Protein AF-A0A4Q6B9J1-F1 (afdb_monomer_lite)

Foldseek 3Di:
DAQVLLVCLCVLLVPDADPLADREEEDAPDPDQKDWDDPDPPHRIYIYGYPVQVPDSLSSNLRCCLHGVQVSPDDPVVLVVCVVVVHNSVLVSNLVSLVVSLVCCVSSVPDPVNNVVSVVVSCVVRNDPPDPDDDDD

Sequence (137 aa):
MTQESIDVAIEMFGIEIPKNASNPTLDMKLEDRGLTTLNGWGKKLEVTVGPAAFTSWAVLGSTLAHEVEIHCNQNFALIRMKDMLGLEGTNGAEREAYMHELSNSDRFHLKDADQSSIRATMDYYYPTQNGSLTARK

Structure (mmCIF, N/CA/C/O backbone):
data_AF-A0A4Q6B9J1-F1
#
_entry.id   AF-A0A4Q6B9J1-F1
#
loop_
_atom_site.group_PDB
_atom_site.id
_atom_site.type_symbol
_atom_site.label_atom_id
_atom_site.label_alt_id
_atom_site.label_comp_id
_atom_site.label_asym_id
_atom_site.label_entity_id
_atom_site.label_seq_id
_atom_site.pdbx_PDB_ins_code
_atom_site.Cartn_x
_atom_site.Cartn_y
_atom_site.Cartn_z
_atom_site.occupancy
_atom_site.B_iso_or_equiv
_atom_site.auth_seq_id
_atom_site.auth_comp_id
_atom_site.auth_asym_id
_atom_site.auth_atom_id
_atom_site.pdbx_PDB_model_num
ATOM 1 N N . MET A 1 1 ? -0.259 15.003 -6.034 1.00 92.25 1 MET A N 1
ATOM 2 C CA . MET A 1 1 ? -0.093 14.399 -4.699 1.00 92.25 1 MET A CA 1
ATOM 3 C C . MET A 1 1 ? -0.916 15.192 -3.712 1.00 92.25 1 MET A C 1
ATOM 5 O O . MET A 1 1 ? -0.485 16.238 -3.247 1.00 92.25 1 MET A O 1
ATOM 9 N N . THR A 1 2 ? -2.145 14.744 -3.498 1.00 97.19 2 THR A N 1
ATOM 10 C CA . THR A 1 2 ? -3.122 15.349 -2.586 1.00 97.19 2 THR A CA 1
ATOM 11 C C . THR A 1 2 ? -3.921 14.222 -1.936 1.00 97.19 2 THR A C 1
ATOM 13 O O . THR A 1 2 ? -3.972 13.126 -2.493 1.00 97.19 2 THR A O 1
ATOM 16 N N . GLN A 1 3 ? -4.569 14.488 -0.797 1.00 98.38 3 GLN A N 1
ATOM 17 C CA . GLN A 1 3 ? -5.525 13.543 -0.204 1.00 98.38 3 GLN A CA 1
ATOM 18 C C . GLN A 1 3 ? -6.643 13.190 -1.196 1.00 98.38 3 GLN A C 1
ATOM 20 O O . GLN A 1 3 ? -6.957 12.026 -1.378 1.00 98.38 3 GLN A O 1
ATOM 25 N N . GLU A 1 4 ? -7.155 14.180 -1.928 1.00 98.31 4 GLU A N 1
ATOM 26 C CA . GLU A 1 4 ? -8.174 13.967 -2.962 1.00 98.31 4 GLU A CA 1
ATOM 27 C C . GLU A 1 4 ? -7.730 12.952 -4.027 1.00 98.31 4 GLU A C 1
ATOM 29 O O . GLU A 1 4 ? -8.527 12.145 -4.483 1.00 98.31 4 GLU A O 1
ATOM 34 N N . SER A 1 5 ? -6.443 12.929 -4.396 1.00 98.38 5 SER A N 1
ATOM 35 C CA . SER A 1 5 ? -5.932 11.927 -5.342 1.00 98.38 5 SER A CA 1
ATOM 36 C C . SER A 1 5 ? -6.012 10.501 -4.774 1.00 98.38 5 SER A C 1
ATOM 38 O O . SER A 1 5 ? -6.214 9.563 -5.535 1.00 98.38 5 SER A O 1
ATOM 40 N N . ILE A 1 6 ? -5.859 10.324 -3.456 1.00 98.69 6 ILE A N 1
ATOM 41 C CA . ILE A 1 6 ? -6.045 9.025 -2.791 1.00 98.69 6 ILE A CA 1
ATOM 42 C C . ILE A 1 6 ? -7.513 8.615 -2.877 1.00 98.69 6 ILE A C 1
ATOM 44 O O . ILE A 1 6 ? -7.809 7.516 -3.335 1.00 98.69 6 ILE A O 1
ATOM 48 N N . ASP A 1 7 ? -8.419 9.516 -2.498 1.00 98.44 7 ASP A N 1
ATOM 49 C CA . ASP A 1 7 ? -9.857 9.242 -2.482 1.00 98.44 7 ASP A CA 1
ATOM 50 C C . ASP A 1 7 ? -10.365 8.901 -3.899 1.00 98.44 7 ASP A C 1
ATOM 52 O O . ASP A 1 7 ? -11.052 7.899 -4.097 1.00 98.44 7 ASP A O 1
ATOM 56 N N . VAL A 1 8 ? -9.915 9.650 -4.915 1.00 98.56 8 VAL A N 1
ATOM 57 C CA . VAL A 1 8 ? -10.202 9.364 -6.331 1.00 98.56 8 VAL A CA 1
ATOM 58 C C . VAL A 1 8 ? -9.646 8.007 -6.760 1.00 98.56 8 VAL A C 1
ATOM 60 O O . VAL A 1 8 ? -10.325 7.281 -7.478 1.00 98.56 8 VAL A O 1
ATOM 63 N N . ALA A 1 9 ? -8.429 7.636 -6.354 1.00 98.50 9 ALA A N 1
ATOM 64 C CA . ALA A 1 9 ? -7.850 6.346 -6.731 1.00 98.50 9 ALA A CA 1
ATOM 65 C C . ALA A 1 9 ? -8.617 5.165 -6.112 1.00 98.50 9 ALA A C 1
ATOM 67 O O . ALA A 1 9 ? -8.823 4.157 -6.789 1.00 98.50 9 ALA A O 1
ATOM 68 N N . ILE A 1 10 ? -9.079 5.304 -4.865 1.00 98.56 10 ILE A N 1
ATOM 69 C CA . ILE A 1 10 ? -9.922 4.304 -4.193 1.00 98.56 10 ILE A CA 1
ATOM 70 C C . ILE A 1 10 ? -11.195 4.060 -5.007 1.00 98.56 10 ILE A C 1
ATOM 72 O O . ILE A 1 10 ? -11.511 2.911 -5.313 1.00 98.56 10 ILE A O 1
ATOM 76 N N . GLU A 1 11 ? -11.889 5.124 -5.414 1.00 98.31 11 GLU A N 1
ATOM 77 C CA . GLU A 1 11 ? -13.100 5.014 -6.233 1.00 98.31 11 GLU A CA 1
ATOM 78 C C . GLU A 1 11 ? -12.804 4.471 -7.637 1.00 98.31 11 GLU A C 1
ATOM 80 O O . GLU A 1 11 ? -13.448 3.526 -8.091 1.00 98.31 11 GLU A O 1
ATOM 85 N N . MET A 1 12 ? -11.800 5.033 -8.315 1.00 98.06 12 MET A N 1
ATOM 86 C CA . MET A 1 12 ? -11.429 4.696 -9.692 1.00 98.06 12 MET A CA 1
ATOM 87 C C . MET A 1 12 ? -11.063 3.221 -9.859 1.00 98.06 12 MET A C 1
ATOM 89 O O . MET A 1 12 ? -11.414 2.616 -10.870 1.00 98.06 12 MET A O 1
ATOM 93 N N . PHE A 1 13 ? -10.372 2.642 -8.876 1.00 98.19 13 PHE A N 1
ATOM 94 C CA . PHE A 1 13 ? -9.972 1.238 -8.904 1.00 98.19 13 PHE A CA 1
ATOM 95 C C . PHE A 1 13 ? -10.903 0.324 -8.104 1.00 98.19 13 PHE A C 1
ATOM 97 O O . PHE A 1 13 ? -10.657 -0.881 -8.054 1.00 98.19 13 PHE A O 1
ATOM 104 N N . GLY A 1 14 ? -11.965 0.855 -7.491 1.00 98.00 14 GLY A N 1
ATOM 105 C CA . GLY A 1 14 ? -12.930 0.080 -6.709 1.00 98.00 14 GLY A CA 1
ATOM 106 C C . GLY A 1 14 ? -12.305 -0.621 -5.503 1.00 98.00 14 GLY A C 1
ATOM 107 O O . GLY A 1 14 ? -12.541 -1.807 -5.298 1.00 98.00 14 GLY A O 1
ATOM 108 N N . ILE A 1 15 ? -11.436 0.069 -4.763 1.00 98.06 15 ILE A N 1
ATOM 109 C CA . ILE A 1 15 ? -10.777 -0.472 -3.568 1.00 98.06 15 ILE A CA 1
ATOM 110 C C . ILE A 1 15 ? -11.754 -0.404 -2.392 1.00 98.06 15 ILE A C 1
ATOM 112 O O . ILE A 1 15 ? -12.245 0.666 -2.034 1.00 98.06 15 ILE A O 1
ATOM 116 N N . GLU A 1 16 ? -12.034 -1.547 -1.771 1.00 97.12 16 GLU A N 1
ATOM 117 C CA . GLU A 1 16 ? -12.964 -1.628 -0.645 1.00 97.12 16 GLU A CA 1
ATOM 118 C C . GLU A 1 16 ? -12.224 -1.548 0.691 1.00 97.12 16 GLU A C 1
ATOM 120 O O . GLU A 1 16 ? -11.473 -2.447 1.065 1.00 97.12 16 GLU A O 1
ATOM 125 N N . ILE A 1 17 ? -12.467 -0.478 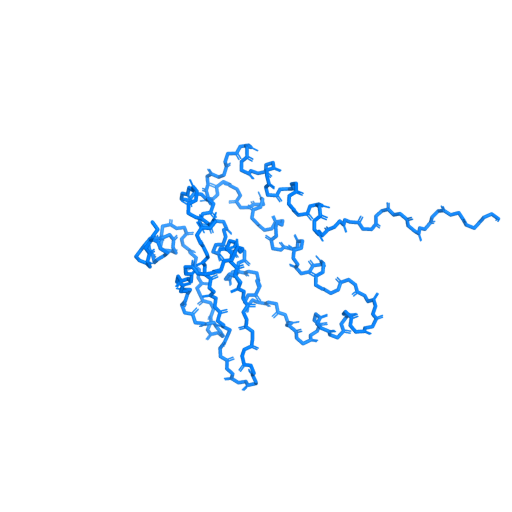1.452 1.00 97.12 17 ILE A N 1
ATOM 126 C CA . ILE A 1 17 ? -11.856 -0.304 2.773 1.00 97.12 17 ILE A CA 1
ATOM 127 C C . ILE A 1 17 ? -12.565 -1.218 3.779 1.00 97.12 17 ILE A C 1
ATOM 129 O O . ILE A 1 17 ? -13.766 -1.043 4.036 1.00 97.12 17 ILE A O 1
ATOM 133 N N . PRO A 1 18 ? -11.859 -2.171 4.408 1.00 96.00 18 PRO A N 1
ATOM 134 C CA . PRO A 1 18 ? -12.491 -3.095 5.328 1.00 96.00 18 PRO A CA 1
ATOM 135 C C . PRO A 1 18 ? -12.892 -2.384 6.628 1.00 96.00 18 PRO A C 1
ATOM 137 O O . PRO A 1 18 ? -12.334 -1.366 7.040 1.00 96.00 18 PRO A O 1
ATOM 140 N N . LYS A 1 19 ? -13.890 -2.934 7.331 1.00 94.81 19 LYS A N 1
ATOM 141 C CA . LYS A 1 19 ? -14.494 -2.286 8.515 1.00 94.81 19 LYS A CA 1
ATOM 142 C C . LYS A 1 19 ? -13.500 -2.031 9.652 1.00 94.81 19 LYS A C 1
ATOM 144 O O . LYS A 1 19 ? -13.720 -1.123 10.458 1.00 94.81 19 LYS A O 1
ATOM 149 N N . ASN A 1 20 ? -12.449 -2.841 9.734 1.00 94.38 20 ASN A N 1
ATOM 150 C CA . ASN A 1 20 ? -11.374 -2.741 10.716 1.00 94.38 20 ASN A CA 1
ATOM 151 C C . ASN A 1 20 ? -10.283 -1.730 10.327 1.00 94.38 20 ASN A C 1
ATOM 153 O O . ASN A 1 20 ? -9.376 -1.550 11.129 1.00 94.38 20 ASN A O 1
ATOM 157 N N . ALA A 1 21 ? -10.368 -1.062 9.176 1.00 96.19 21 ALA A N 1
ATOM 158 C CA . ALA A 1 21 ? -9.429 -0.028 8.749 1.00 96.19 21 ALA A CA 1
ATOM 159 C C . ALA A 1 21 ? -10.062 1.376 8.766 1.00 96.19 21 ALA A C 1
ATOM 161 O O . ALA A 1 21 ? -11.294 1.546 8.757 1.00 96.19 21 ALA A O 1
ATOM 162 N N . SER A 1 22 ? -9.211 2.395 8.871 1.00 95.06 22 SER A N 1
ATOM 163 C CA . SER A 1 22 ? -9.542 3.788 8.573 1.00 95.06 22 SER A CA 1
ATOM 164 C C . SER A 1 22 ? -9.420 4.063 7.073 1.00 95.06 22 SER A C 1
ATOM 166 O O . SER A 1 22 ? -8.815 3.284 6.340 1.00 95.06 22 SER A O 1
ATOM 168 N N . ASN A 1 23 ? -9.966 5.194 6.618 1.00 96.75 23 ASN A N 1
ATOM 169 C CA . ASN A 1 23 ? -9.669 5.678 5.271 1.00 96.75 23 ASN A CA 1
ATOM 170 C C . ASN A 1 23 ? -8.160 5.962 5.151 1.00 96.75 23 ASN A C 1
ATOM 172 O O . ASN A 1 23 ? -7.607 6.5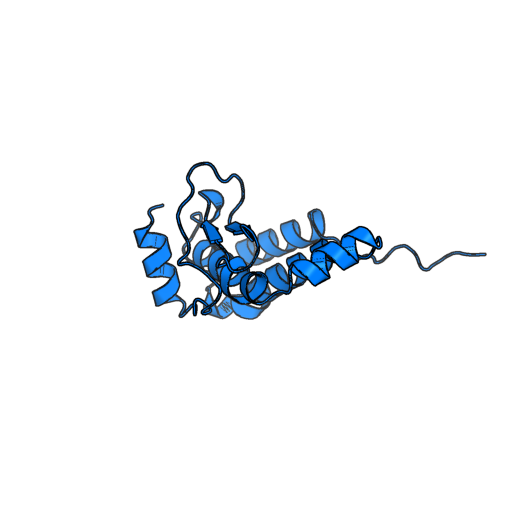23 6.106 1.00 96.75 23 ASN A O 1
ATOM 176 N N . PRO A 1 24 ? -7.507 5.605 4.032 1.00 98.31 24 PRO A N 1
ATOM 177 C CA . PRO A 1 24 ? -6.111 5.945 3.798 1.00 98.31 24 PRO A CA 1
ATOM 178 C C . PRO A 1 24 ? -5.860 7.456 3.845 1.00 98.31 24 PRO A C 1
ATOM 180 O O . PRO A 1 24 ? -6.651 8.243 3.318 1.00 98.31 24 PRO A O 1
ATOM 183 N N . THR A 1 25 ? -4.758 7.873 4.465 1.00 98.44 25 THR A N 1
ATOM 184 C CA . THR A 1 25 ? -4.388 9.289 4.596 1.00 98.44 25 THR A CA 1
ATOM 185 C C . THR A 1 25 ? -3.024 9.592 3.988 1.00 98.44 25 THR A C 1
ATOM 187 O O . THR A 1 25 ? -2.114 8.769 4.001 1.00 98.44 25 THR A O 1
ATOM 190 N N . LEU A 1 26 ? -2.869 10.795 3.438 1.00 98.44 26 LEU A N 1
ATOM 191 C CA . LEU A 1 26 ? -1.588 11.271 2.924 1.00 98.44 26 LEU A CA 1
ATOM 192 C C . LEU A 1 26 ? -0.640 11.625 4.079 1.00 98.44 26 LEU A C 1
ATOM 194 O O . LEU A 1 26 ? -0.945 12.514 4.877 1.00 98.44 26 LEU A O 1
ATOM 198 N N . ASP A 1 27 ? 0.543 11.014 4.099 1.00 98.12 27 ASP A N 1
ATOM 199 C CA . ASP A 1 27 ? 1.655 11.419 4.960 1.00 98.12 27 ASP A CA 1
ATOM 200 C C . ASP A 1 27 ? 2.839 11.892 4.112 1.00 98.12 27 ASP A C 1
ATOM 202 O O . ASP A 1 27 ? 3.552 11.106 3.497 1.00 98.12 27 ASP A O 1
ATOM 206 N N . MET A 1 28 ? 3.085 13.203 4.115 1.00 97.75 28 MET A N 1
ATOM 207 C CA . MET A 1 28 ? 4.168 13.831 3.348 1.00 97.75 28 MET A CA 1
ATOM 208 C C . MET A 1 28 ? 5.577 13.486 3.848 1.00 97.75 28 MET A C 1
ATOM 210 O O . MET A 1 28 ? 6.550 13.857 3.192 1.00 97.75 28 MET A O 1
ATOM 214 N N . LYS A 1 29 ? 5.701 12.849 5.015 1.00 97.75 29 LYS A N 1
ATOM 215 C CA . LYS A 1 29 ? 6.982 12.456 5.610 1.00 97.75 29 LYS A CA 1
ATOM 216 C C . LYS A 1 29 ? 7.269 10.964 5.475 1.00 97.75 29 LYS A C 1
ATOM 218 O O . LYS A 1 29 ? 8.367 10.554 5.841 1.00 97.75 29 LYS A O 1
ATOM 223 N N . LEU A 1 30 ? 6.315 10.173 4.984 1.00 96.81 30 LEU A N 1
ATOM 224 C CA . LEU A 1 30 ? 6.521 8.749 4.768 1.00 96.81 30 LEU A CA 1
ATOM 225 C C . LEU A 1 30 ? 7.495 8.547 3.600 1.00 96.81 30 LEU A C 1
ATOM 227 O O . LEU A 1 30 ? 7.262 9.048 2.502 1.00 96.81 30 LEU A O 1
ATOM 231 N N . GLU A 1 31 ? 8.600 7.848 3.847 1.00 95.25 31 GLU A N 1
ATOM 232 C CA . GLU A 1 31 ? 9.603 7.555 2.813 1.00 95.25 31 GLU A CA 1
ATOM 233 C C . GLU A 1 31 ? 9.122 6.449 1.859 1.00 95.25 31 GLU A C 1
ATOM 235 O O . GLU A 1 31 ? 9.411 6.489 0.661 1.00 95.25 31 GLU A O 1
ATOM 240 N N . ASP A 1 32 ? 8.337 5.506 2.384 1.00 94.62 32 ASP A N 1
ATOM 241 C CA . ASP A 1 32 ? 7.738 4.405 1.637 1.00 94.62 32 ASP A CA 1
ATOM 242 C C . ASP A 1 32 ? 6.507 4.835 0.819 1.00 94.62 32 ASP A C 1
ATOM 244 O O . ASP A 1 32 ? 5.969 5.939 0.947 1.00 94.62 32 ASP A O 1
ATOM 248 N N . ARG A 1 33 ? 6.028 3.940 -0.056 1.00 97.00 33 ARG A N 1
ATOM 249 C CA . ARG A 1 33 ? 4.798 4.179 -0.832 1.00 97.00 33 ARG A CA 1
ATOM 250 C C . ARG A 1 33 ? 3.561 4.176 0.065 1.00 97.00 33 ARG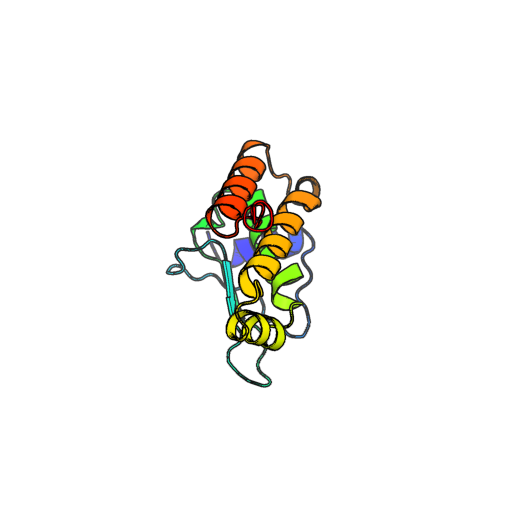 A C 1
ATOM 252 O O . ARG A 1 33 ? 2.688 5.025 -0.104 1.00 97.00 33 ARG A O 1
ATOM 259 N N . GLY A 1 34 ? 3.491 3.233 0.993 1.00 97.81 34 GLY A N 1
ATOM 260 C CA . GLY A 1 34 ? 2.367 3.026 1.891 1.00 97.81 34 GLY A CA 1
ATOM 261 C C . GLY A 1 34 ? 2.823 2.373 3.189 1.00 97.81 34 GLY A C 1
ATOM 262 O O . GLY A 1 34 ? 3.944 1.874 3.272 1.00 97.81 34 GLY A O 1
ATOM 263 N N . LEU A 1 35 ? 1.980 2.467 4.213 1.00 97.44 35 LEU A N 1
ATOM 264 C CA . LEU A 1 35 ? 2.191 1.802 5.490 1.00 97.44 35 LEU A CA 1
ATOM 265 C C . LEU A 1 35 ? 0.852 1.518 6.171 1.00 97.44 35 LEU A C 1
ATOM 267 O O . LEU A 1 35 ? 0.045 2.424 6.390 1.00 97.44 35 LEU A O 1
ATOM 271 N N . THR A 1 36 ? 0.668 0.276 6.612 1.00 97.56 36 THR A N 1
ATOM 272 C CA . THR A 1 36 ? -0.463 -0.137 7.447 1.00 97.56 36 THR A CA 1
ATOM 273 C C . THR A 1 36 ? -0.019 -0.372 8.890 1.00 97.56 36 THR A C 1
ATOM 275 O O . THR A 1 36 ? 0.778 -1.262 9.186 1.00 97.56 36 THR A O 1
ATOM 278 N N . THR A 1 37 ? -0.573 0.397 9.829 1.00 94.25 37 THR A N 1
ATOM 279 C CA . THR A 1 37 ? -0.196 0.356 11.249 1.00 94.25 37 THR A CA 1
ATOM 280 C C . THR A 1 37 ? -1.350 -0.081 12.150 1.00 94.25 37 THR A C 1
ATOM 282 O O . THR A 1 37 ? -2.471 0.422 12.070 1.00 94.25 37 THR A O 1
ATOM 285 N N . LEU A 1 38 ? -1.055 -0.984 13.092 1.00 91.31 38 LEU A N 1
ATOM 286 C CA . LEU A 1 38 ? -1.951 -1.336 14.195 1.00 91.31 38 LEU A CA 1
ATOM 287 C C . LEU A 1 38 ? -1.615 -0.534 15.462 1.00 91.31 38 LEU A C 1
ATOM 289 O O . LEU A 1 38 ? -0.716 -0.910 16.219 1.00 91.31 38 LEU A O 1
ATOM 293 N N . ASN A 1 39 ? -2.399 0.511 15.746 1.00 84.81 39 ASN A N 1
ATOM 294 C CA . ASN A 1 39 ? -2.211 1.431 16.883 1.00 84.81 39 ASN A CA 1
ATOM 295 C C . ASN A 1 39 ? -2.801 0.940 18.220 1.00 84.81 39 ASN A C 1
ATOM 297 O O . ASN A 1 39 ? -3.291 1.716 19.042 1.00 84.81 39 ASN A O 1
ATOM 301 N N . GLY A 1 40 ? -2.739 -0.368 18.462 1.00 79.94 40 GLY A N 1
ATOM 302 C CA . GLY A 1 40 ? -3.165 -0.990 19.716 1.00 79.94 40 GLY A CA 1
ATOM 303 C C . GLY A 1 40 ? -4.514 -1.707 19.651 1.00 79.94 40 GLY A C 1
ATOM 304 O O . GLY A 1 40 ? -5.204 -1.741 18.633 1.00 79.94 40 GLY A O 1
ATOM 305 N N . TRP A 1 41 ? -4.875 -2.352 20.760 1.00 77.12 41 TRP A N 1
ATOM 306 C CA . TRP A 1 41 ? -6.020 -3.261 20.803 1.00 77.12 41 TRP A CA 1
ATOM 307 C C . TRP A 1 41 ? -7.355 -2.514 20.679 1.00 77.12 41 TRP A C 1
ATOM 309 O O . TRP A 1 41 ? -7.597 -1.518 21.359 1.00 77.12 41 TRP A O 1
ATOM 319 N N . GLY A 1 42 ? -8.230 -3.005 19.797 1.00 79.62 42 GLY A N 1
ATOM 320 C CA . GLY A 1 42 ? -9.570 -2.456 19.576 1.00 79.62 42 GLY A CA 1
ATOM 321 C C . GLY A 1 42 ? -9.581 -1.185 18.726 1.00 79.62 42 GLY A C 1
ATOM 322 O O . GLY A 1 42 ? -10.648 -0.616 18.501 1.00 79.62 42 GLY A O 1
ATOM 323 N N . LYS A 1 43 ? -8.415 -0.736 18.250 1.00 89.25 43 LYS A N 1
ATOM 324 C CA . LYS A 1 43 ? -8.296 0.347 17.276 1.00 89.25 43 LYS A CA 1
ATOM 325 C C . LYS A 1 43 ? -8.396 -0.204 15.860 1.00 89.25 43 LYS A C 1
ATOM 327 O O . LYS A 1 43 ? -8.072 -1.363 15.606 1.00 89.25 43 LYS A O 1
ATOM 332 N N . LYS A 1 44 ? -8.873 0.648 14.955 1.00 93.44 44 LYS A N 1
ATOM 333 C CA . LYS A 1 44 ? -8.802 0.379 13.522 1.00 93.44 44 LYS A CA 1
ATOM 334 C C . LYS A 1 44 ? -7.345 0.431 13.061 1.00 93.44 44 LYS A C 1
ATOM 336 O O . LYS A 1 44 ? -6.540 1.130 13.673 1.00 93.44 44 LYS A O 1
ATOM 341 N N . LEU A 1 45 ? -7.038 -0.305 12.001 1.00 96.12 45 LEU A N 1
ATOM 342 C CA . LEU A 1 45 ? -5.790 -0.177 11.265 1.00 96.12 45 LEU A CA 1
ATOM 343 C C . LEU A 1 45 ? -5.754 1.186 10.583 1.00 96.12 45 LEU A C 1
ATOM 345 O O . LEU A 1 45 ? -6.750 1.609 9.994 1.00 96.12 45 LEU A O 1
ATOM 349 N N . GLU A 1 46 ? -4.621 1.860 10.699 1.00 97.12 46 GLU A N 1
ATOM 350 C CA . GLU A 1 46 ? -4.358 3.115 10.010 1.00 97.12 46 GLU A CA 1
ATOM 351 C C . GLU A 1 46 ? -3.540 2.827 8.763 1.00 97.12 46 GLU A C 1
ATOM 353 O O . GLU A 1 46 ? -2.524 2.141 8.843 1.00 97.12 46 GLU A O 1
ATOM 358 N N . VAL A 1 47 ? -3.997 3.344 7.627 1.00 98.06 47 VAL A N 1
ATOM 359 C CA . VAL A 1 47 ? -3.285 3.251 6.353 1.00 98.06 47 VAL A CA 1
ATOM 360 C C . VAL A 1 47 ? -2.796 4.642 5.992 1.00 98.06 47 VAL A C 1
ATOM 362 O O . VAL A 1 47 ? -3.602 5.568 5.878 1.00 98.06 47 VAL A O 1
ATOM 365 N N . THR A 1 48 ? -1.492 4.794 5.804 1.00 98.25 48 THR A N 1
ATOM 366 C CA . THR A 1 48 ? -0.889 6.021 5.287 1.00 98.25 48 THR A CA 1
ATOM 367 C C . THR A 1 48 ? -0.289 5.773 3.913 1.00 98.25 48 THR A C 1
ATOM 369 O O . THR A 1 48 ? 0.179 4.681 3.604 1.00 98.25 48 THR A O 1
ATOM 372 N N . VAL A 1 49 ? -0.334 6.793 3.062 1.00 98.62 49 VAL A N 1
ATOM 373 C CA . VAL A 1 49 ? 0.233 6.779 1.713 1.00 98.62 49 VAL A CA 1
ATOM 374 C C . VAL A 1 49 ? 1.251 7.901 1.614 1.00 98.62 49 VAL A C 1
ATOM 376 O O . VAL A 1 49 ? 0.956 9.049 1.954 1.00 98.62 49 VAL A O 1
ATOM 379 N N . GLY A 1 50 ? 2.444 7.563 1.144 1.00 98.25 50 GLY A N 1
ATOM 380 C CA . GLY A 1 50 ? 3.573 8.471 1.032 1.00 98.25 50 GLY A CA 1
ATOM 381 C C . GLY A 1 50 ? 3.736 9.055 -0.373 1.00 98.25 50 GLY A C 1
ATOM 382 O O . GLY A 1 50 ? 3.142 8.573 -1.346 1.00 98.25 50 GLY A O 1
ATOM 383 N N . PRO A 1 51 ? 4.586 10.086 -0.525 1.00 98.25 51 PRO A N 1
ATOM 384 C CA . PRO A 1 51 ? 4.911 10.704 -1.803 1.00 98.25 51 PRO A CA 1
ATOM 385 C C . PRO A 1 51 ? 5.322 9.730 -2.914 1.00 98.25 51 PRO A C 1
ATOM 387 O O . PRO A 1 51 ? 4.972 9.941 -4.078 1.00 98.25 51 PRO A O 1
ATOM 390 N N . ALA A 1 52 ? 6.026 8.651 -2.566 1.00 97.00 52 ALA A N 1
ATOM 391 C CA . ALA A 1 52 ? 6.526 7.668 -3.522 1.00 97.00 52 ALA A CA 1
ATOM 392 C C . ALA A 1 52 ? 5.411 6.926 -4.288 1.00 97.00 52 ALA A C 1
ATOM 394 O O . ALA A 1 52 ? 5.655 6.433 -5.389 1.00 97.00 52 ALA A O 1
ATOM 395 N N . ALA A 1 53 ? 4.180 6.883 -3.766 1.00 97.88 53 ALA A N 1
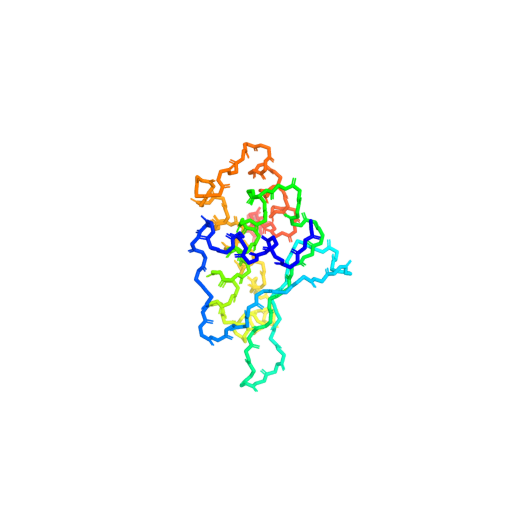ATOM 396 C CA . ALA A 1 53 ? 3.048 6.247 -4.443 1.00 97.88 53 ALA A CA 1
ATOM 397 C C . ALA A 1 53 ? 2.491 7.065 -5.625 1.00 97.88 53 ALA A C 1
ATOM 399 O O . ALA A 1 53 ? 1.794 6.524 -6.477 1.00 97.88 53 ALA A O 1
ATOM 400 N N . PHE A 1 54 ? 2.791 8.366 -5.714 1.00 98.00 54 PHE A N 1
ATOM 401 C CA . PHE A 1 54 ? 2.183 9.278 -6.697 1.00 98.00 54 PHE A CA 1
ATOM 402 C C . PHE A 1 54 ? 2.965 9.398 -8.013 1.00 98.00 54 PHE A C 1
ATOM 404 O O . PHE A 1 54 ? 2.779 10.364 -8.756 1.00 98.00 54 PHE A O 1
ATOM 411 N N . THR A 1 55 ? 3.845 8.446 -8.319 1.00 96.31 55 THR A N 1
ATOM 412 C CA . THR A 1 55 ? 4.587 8.420 -9.592 1.00 96.31 55 THR A CA 1
ATOM 413 C C . THR A 1 55 ? 3.662 8.210 -10.792 1.00 96.31 55 THR A C 1
ATOM 415 O O . THR A 1 55 ? 3.922 8.732 -11.876 1.00 96.31 55 THR A O 1
ATOM 418 N N . SER A 1 56 ? 2.555 7.492 -10.598 1.00 97.56 56 SER A N 1
ATOM 419 C CA . SER A 1 56 ? 1.463 7.357 -11.558 1.00 97.56 56 SER A CA 1
ATOM 420 C C . SER A 1 56 ? 0.168 6.946 -10.850 1.00 97.56 56 SER A C 1
ATOM 422 O O . SER A 1 56 ? 0.194 6.461 -9.720 1.00 97.56 56 SER A O 1
ATOM 424 N N . TRP A 1 57 ? -0.975 7.089 -11.530 1.00 98.25 57 TRP A N 1
ATOM 425 C CA . TRP A 1 57 ? -2.249 6.553 -11.034 1.00 98.25 57 TRP A CA 1
ATOM 426 C C . TRP A 1 57 ? -2.202 5.037 -10.826 1.00 98.25 57 TRP A C 1
ATOM 428 O O . TRP A 1 57 ? -2.765 4.546 -9.854 1.00 98.25 57 TRP A O 1
ATOM 438 N N . ALA A 1 58 ? -1.491 4.315 -11.697 1.00 98.06 58 ALA A N 1
ATOM 439 C CA . ALA A 1 58 ? -1.330 2.869 -11.597 1.00 98.06 58 ALA A CA 1
ATOM 440 C C . ALA A 1 58 ? -0.590 2.471 -10.313 1.00 98.06 58 ALA A C 1
ATOM 442 O O . ALA A 1 58 ? -1.058 1.616 -9.564 1.00 98.06 58 ALA A O 1
ATOM 443 N N . VAL A 1 59 ? 0.527 3.141 -10.010 1.00 98.12 59 VAL A N 1
ATOM 444 C CA . VAL A 1 59 ? 1.306 2.879 -8.790 1.00 98.12 59 VAL A CA 1
ATOM 445 C C . VAL A 1 59 ? 0.529 3.289 -7.540 1.00 98.12 59 VAL A C 1
ATOM 447 O O . VAL A 1 59 ? 0.576 2.568 -6.544 1.00 98.12 59 VAL A O 1
ATOM 450 N N . LEU A 1 60 ? -0.228 4.390 -7.585 1.00 98.62 60 LEU A N 1
ATOM 451 C CA . LEU A 1 60 ? -1.073 4.809 -6.466 1.00 98.62 60 LEU A CA 1
ATOM 452 C C . LEU A 1 60 ? -2.164 3.772 -6.166 1.00 98.62 60 LEU A C 1
ATOM 454 O O . LEU A 1 60 ? -2.301 3.353 -5.020 1.00 98.62 60 LEU A O 1
ATOM 458 N N . GLY A 1 61 ? -2.900 3.324 -7.188 1.00 98.50 61 GLY A N 1
ATOM 459 C CA . GLY A 1 61 ? -3.926 2.286 -7.042 1.00 98.50 61 GLY A CA 1
ATOM 460 C C . GLY A 1 61 ? -3.357 0.964 -6.531 1.00 98.50 61 GLY A C 1
ATOM 461 O O . GLY A 1 61 ? -3.889 0.385 -5.588 1.00 98.50 61 GLY A O 1
ATOM 462 N N . SER A 1 62 ? -2.227 0.538 -7.097 1.00 98.44 62 SER A N 1
ATOM 463 C CA . SER A 1 62 ? -1.512 -0.672 -6.684 1.00 98.44 62 SER A CA 1
ATOM 464 C C . SER A 1 62 ? -1.046 -0.601 -5.225 1.00 98.44 62 SER A C 1
ATOM 466 O O . SER A 1 62 ? -1.272 -1.529 -4.454 1.00 98.44 62 SER A O 1
ATOM 468 N N . THR A 1 63 ? -0.488 0.541 -4.806 1.00 98.56 63 THR A N 1
ATOM 469 C CA . THR A 1 63 ? -0.082 0.783 -3.411 1.00 98.56 63 THR A CA 1
ATOM 470 C C . THR A 1 63 ? -1.288 0.747 -2.472 1.00 98.56 63 THR A C 1
ATOM 472 O O . THR A 1 63 ? -1.238 0.123 -1.421 1.00 98.56 63 THR A O 1
ATOM 475 N N . LEU A 1 64 ? -2.403 1.376 -2.845 1.00 98.69 64 LEU A N 1
ATOM 476 C CA . LEU A 1 64 ? -3.611 1.340 -2.023 1.00 98.69 64 LEU A CA 1
ATOM 477 C C . LEU A 1 64 ? -4.144 -0.085 -1.859 1.00 98.69 64 LEU A C 1
ATOM 479 O O . LEU A 1 64 ? -4.525 -0.456 -0.756 1.00 98.69 64 LEU A O 1
ATOM 483 N N . ALA A 1 65 ? -4.138 -0.900 -2.913 1.00 98.31 65 ALA A N 1
ATOM 484 C CA . ALA A 1 65 ? -4.565 -2.292 -2.815 1.00 98.31 65 ALA A CA 1
ATOM 485 C C . ALA A 1 65 ? -3.611 -3.140 -1.959 1.00 98.31 65 ALA A C 1
ATOM 487 O O . ALA A 1 65 ? -4.070 -3.967 -1.174 1.00 98.31 65 ALA A O 1
ATOM 488 N N . HIS A 1 66 ? -2.303 -2.898 -2.058 1.00 98.50 66 HIS A N 1
ATOM 489 C CA . HIS A 1 66 ? -1.286 -3.516 -1.205 1.00 98.50 66 HIS A CA 1
ATOM 490 C C . HIS A 1 66 ? -1.611 -3.312 0.286 1.00 98.50 66 HIS A C 1
ATOM 492 O O . HIS A 1 66 ? -1.753 -4.270 1.046 1.00 98.50 66 HIS A O 1
ATOM 498 N N . GLU A 1 67 ? -1.833 -2.064 0.691 1.00 98.44 67 GLU A N 1
ATOM 499 C CA . GLU A 1 67 ? -2.121 -1.728 2.087 1.00 98.44 67 GLU A CA 1
ATOM 500 C C . GLU A 1 67 ? -3.537 -2.148 2.526 1.00 98.44 67 GLU A C 1
ATOM 502 O O . GLU A 1 67 ? -3.750 -2.760 3.578 1.00 98.44 67 GLU A O 1
ATOM 507 N N . VAL A 1 68 ? -4.545 -1.813 1.721 1.00 98.19 68 VAL A N 1
ATOM 508 C CA . VAL A 1 68 ? -5.956 -1.897 2.121 1.00 98.19 68 VAL A CA 1
ATOM 509 C C . VAL A 1 68 ? -6.537 -3.288 1.893 1.00 98.19 68 VAL A C 1
ATOM 511 O O . VAL A 1 68 ? -7.293 -3.779 2.727 1.00 98.19 68 VAL A O 1
ATOM 514 N N . GLU A 1 69 ? -6.215 -3.945 0.782 1.00 97.94 69 GLU A N 1
ATOM 515 C CA . GLU A 1 69 ? -6.817 -5.241 0.452 1.00 97.94 69 GLU A CA 1
ATOM 516 C C . GLU A 1 69 ? -6.027 -6.403 1.054 1.00 97.94 69 GLU A C 1
ATOM 518 O O . GLU A 1 69 ? -6.627 -7.427 1.386 1.00 97.94 69 GLU A O 1
ATOM 523 N N . ILE A 1 70 ? -4.714 -6.241 1.260 1.00 98.06 70 ILE A N 1
ATOM 524 C CA . ILE A 1 70 ? -3.874 -7.283 1.857 1.00 98.06 70 ILE A CA 1
ATOM 525 C C . ILE A 1 70 ? -3.568 -6.984 3.317 1.00 98.06 70 ILE A C 1
ATOM 527 O O . ILE A 1 70 ? -4.093 -7.687 4.187 1.00 98.06 70 ILE A O 1
ATOM 531 N N . HIS A 1 71 ? -2.781 -5.949 3.625 1.00 97.69 71 HIS A N 1
ATOM 532 C CA . HIS A 1 71 ? -2.350 -5.738 5.009 1.00 97.69 71 HIS A CA 1
ATOM 533 C C . HIS A 1 71 ? -3.528 -5.549 5.961 1.00 97.69 71 HIS A C 1
ATOM 535 O O . HIS A 1 71 ? -3.552 -6.170 7.023 1.00 97.69 71 HIS A O 1
ATOM 541 N N . CYS A 1 72 ? -4.581 -4.823 5.576 1.00 97.00 72 CYS A N 1
ATOM 542 C CA . CYS A 1 72 ? -5.735 -4.668 6.465 1.00 97.00 72 CYS A CA 1
ATOM 543 C C . CYS A 1 72 ? -6.502 -5.969 6.769 1.00 97.00 72 CYS A C 1
ATOM 545 O O . CYS A 1 72 ? -7.219 -6.034 7.773 1.00 97.00 72 CYS A O 1
ATOM 547 N N . ASN A 1 73 ? -6.334 -7.008 5.950 1.00 95.62 73 ASN A N 1
ATOM 548 C CA . ASN A 1 73 ? -6.936 -8.327 6.148 1.00 95.62 73 ASN A CA 1
ATOM 549 C C . ASN A 1 73 ? -5.975 -9.341 6.791 1.00 95.62 73 ASN A C 1
ATOM 551 O O . ASN A 1 73 ? -6.391 -10.440 7.172 1.00 95.62 73 ASN A O 1
ATOM 555 N N . GLN A 1 74 ? -4.706 -8.979 6.972 1.00 95.62 74 GLN A N 1
ATOM 556 C CA . GLN A 1 74 ? -3.713 -9.830 7.609 1.00 95.62 74 GLN A CA 1
ATOM 557 C C . GLN A 1 74 ? -3.811 -9.818 9.139 1.00 95.62 74 GLN A C 1
ATOM 559 O O . GLN A 1 74 ? -4.221 -8.855 9.791 1.00 95.62 74 GLN A O 1
ATOM 564 N N . ASN A 1 75 ? -3.373 -10.919 9.753 1.00 93.50 75 ASN A N 1
ATOM 565 C CA . ASN A 1 75 ? -3.305 -11.042 11.205 1.00 93.50 75 ASN A CA 1
ATOM 566 C C . ASN A 1 75 ? -1.920 -10.617 11.724 1.00 93.50 75 ASN A C 1
ATOM 568 O O . ASN A 1 75 ? -1.010 -11.439 11.846 1.00 93.50 75 ASN A O 1
ATOM 572 N N . PHE A 1 76 ? -1.785 -9.341 12.091 1.00 92.06 76 PHE A N 1
ATOM 573 C CA . PHE A 1 76 ? -0.540 -8.752 12.609 1.00 92.06 76 PHE A CA 1
ATOM 574 C C . PHE A 1 76 ? 0.007 -9.471 13.849 1.00 92.06 76 PHE A C 1
ATOM 576 O O . PHE A 1 76 ? 1.220 -9.570 14.021 1.00 92.06 76 PHE A O 1
ATOM 583 N N . ALA A 1 77 ? -0.864 -9.987 14.724 1.00 92.00 77 ALA A N 1
ATOM 584 C CA . ALA A 1 77 ? -0.425 -10.724 15.908 1.00 92.00 77 ALA A CA 1
ATOM 585 C C . ALA A 1 77 ? 0.230 -12.055 15.515 1.00 92.00 77 ALA A C 1
ATOM 587 O O . ALA A 1 77 ? 1.283 -12.404 16.045 1.00 92.00 77 ALA A O 1
ATOM 588 N N . LEU A 1 78 ? -0.357 -12.765 14.548 1.00 94.31 78 LEU A N 1
ATOM 589 C CA . LEU A 1 78 ? 0.211 -13.997 14.007 1.00 94.31 78 LEU A CA 1
ATOM 590 C C . LEU A 1 78 ? 1.523 -13.737 13.256 1.00 94.31 78 LEU A C 1
ATOM 592 O O . LEU A 1 78 ? 2.463 -14.511 13.416 1.00 94.31 78 LEU A O 1
ATOM 596 N N . ILE A 1 79 ? 1.590 -12.663 12.465 1.00 94.88 79 ILE A N 1
ATOM 597 C CA . ILE A 1 79 ? 2.806 -12.239 11.753 1.00 94.88 79 ILE A CA 1
ATOM 598 C C . ILE A 1 79 ? 3.942 -12.007 12.752 1.00 94.88 79 ILE A C 1
ATOM 600 O O . ILE A 1 79 ? 4.960 -12.690 12.686 1.00 94.88 79 ILE A O 1
ATOM 604 N N . ARG A 1 80 ? 3.720 -11.156 13.762 1.00 93.31 80 ARG A N 1
ATOM 605 C CA . ARG A 1 80 ? 4.725 -10.880 14.799 1.00 93.31 80 ARG A CA 1
ATOM 606 C C . ARG A 1 80 ? 5.116 -12.132 15.579 1.00 93.31 80 ARG A C 1
ATOM 608 O O . ARG A 1 80 ? 6.286 -12.317 15.889 1.00 93.31 80 ARG A O 1
ATOM 615 N N . MET A 1 81 ? 4.158 -13.007 15.890 1.00 95.88 81 MET A N 1
ATOM 616 C CA . MET A 1 81 ? 4.447 -14.275 16.564 1.00 95.88 81 MET A CA 1
ATOM 617 C C . MET A 1 81 ? 5.349 -15.175 15.709 1.00 95.88 81 MET A C 1
ATOM 619 O O . MET A 1 81 ? 6.278 -15.773 16.243 1.00 95.88 81 MET A O 1
ATOM 623 N N . LYS A 1 82 ? 5.100 -15.266 14.396 1.00 96.06 82 LYS A N 1
ATOM 624 C CA . LYS A 1 82 ? 5.972 -15.998 13.466 1.00 96.06 82 LYS A CA 1
ATOM 625 C C . LYS A 1 82 ? 7.383 -15.412 13.479 1.00 96.06 82 LYS A C 1
ATOM 627 O O . LYS A 1 82 ? 8.323 -16.170 13.697 1.00 96.06 82 LYS A O 1
ATOM 632 N N . ASP A 1 83 ? 7.513 -14.092 13.362 1.00 94.31 83 ASP A N 1
ATOM 633 C CA . ASP A 1 83 ? 8.819 -13.419 13.377 1.00 94.31 83 ASP A CA 1
ATOM 634 C C . ASP A 1 83 ? 9.580 -13.674 14.688 1.00 94.31 83 ASP A C 1
ATOM 636 O O . ASP A 1 83 ? 10.763 -14.009 14.676 1.00 94.31 83 ASP A O 1
ATOM 640 N N . MET A 1 84 ? 8.893 -13.618 15.835 1.00 94.81 84 MET A N 1
ATOM 641 C CA . MET A 1 84 ? 9.480 -13.935 17.146 1.00 94.81 84 MET A CA 1
ATOM 642 C C . MET A 1 84 ? 9.972 -15.384 17.263 1.00 94.81 84 MET A C 1
ATOM 644 O O . MET A 1 84 ? 10.905 -15.655 18.017 1.00 94.81 84 MET A O 1
ATOM 648 N N . LEU A 1 85 ? 9.350 -16.317 16.540 1.00 95.06 85 LEU A N 1
ATOM 649 C CA . LEU A 1 85 ? 9.760 -17.722 16.475 1.00 95.06 85 LEU A CA 1
ATOM 650 C C . LEU A 1 85 ? 10.860 -17.973 15.426 1.00 95.06 85 LEU A C 1
ATOM 652 O O . LEU A 1 85 ? 11.228 -19.127 15.206 1.00 95.06 85 LEU A O 1
ATOM 656 N N . GLY A 1 86 ? 11.381 -16.924 14.780 1.00 92.38 86 GLY A N 1
ATOM 657 C CA . GLY A 1 86 ? 12.356 -17.037 13.694 1.00 92.38 86 GLY A CA 1
ATOM 658 C C . GLY A 1 86 ? 11.757 -17.577 12.392 1.00 92.38 86 GLY A C 1
ATOM 659 O O . GLY A 1 86 ? 12.483 -18.120 11.563 1.00 92.38 86 GLY A O 1
ATOM 660 N N . LEU A 1 87 ? 10.436 -17.478 12.230 1.00 92.88 87 LEU A N 1
ATOM 661 C CA . LEU A 1 87 ? 9.729 -17.791 10.991 1.00 92.88 87 LEU A CA 1
ATOM 662 C C . LEU A 1 87 ? 9.526 -16.508 10.173 1.00 92.88 87 LEU A C 1
ATOM 664 O O . LEU A 1 87 ? 9.472 -15.415 10.717 1.00 92.88 87 LEU A O 1
ATOM 668 N N . GLU A 1 88 ? 9.344 -16.657 8.864 1.00 92.00 88 GLU A N 1
ATOM 669 C CA . GLU A 1 88 ? 9.219 -15.561 7.890 1.00 92.00 88 GLU A CA 1
ATOM 670 C C . GLU A 1 88 ? 7.805 -14.939 7.883 1.00 92.00 88 GLU A C 1
ATOM 672 O O . GLU A 1 88 ? 7.086 -14.997 6.883 1.00 92.00 88 GLU A O 1
ATOM 677 N N . GLY A 1 89 ? 7.354 -14.402 9.021 1.00 94.50 89 GLY A N 1
ATOM 678 C CA . GLY A 1 89 ? 6.033 -13.790 9.168 1.00 94.50 89 GLY A CA 1
ATOM 679 C C . GLY A 1 89 ? 5.882 -12.539 8.311 1.00 94.50 89 GLY A C 1
ATOM 680 O O . GLY A 1 89 ? 5.030 -12.511 7.422 1.00 94.50 89 GLY A O 1
ATOM 681 N N . THR A 1 90 ? 6.716 -11.531 8.573 1.00 95.12 90 THR A N 1
ATOM 682 C CA . THR A 1 90 ? 6.711 -10.251 7.849 1.00 95.12 90 THR A CA 1
ATOM 683 C C . THR A 1 90 ? 7.063 -10.460 6.378 1.00 95.12 90 THR A C 1
ATOM 685 O O . THR A 1 90 ? 6.336 -9.998 5.508 1.00 95.12 90 THR A O 1
ATOM 688 N N . ASN A 1 91 ? 8.104 -11.241 6.078 1.00 95.88 91 ASN A N 1
ATOM 689 C CA . ASN A 1 91 ? 8.493 -11.538 4.695 1.00 95.88 91 ASN A CA 1
ATOM 690 C C . ASN A 1 91 ? 7.346 -12.191 3.906 1.00 95.88 91 ASN A C 1
ATOM 692 O O . ASN A 1 91 ? 6.992 -11.723 2.827 1.00 95.88 91 ASN A O 1
ATOM 696 N N . GLY A 1 92 ? 6.694 -13.218 4.464 1.00 96.00 92 GLY A N 1
ATOM 697 C CA . GLY A 1 92 ? 5.552 -13.852 3.806 1.00 96.00 92 GLY A CA 1
ATOM 698 C C . GLY A 1 92 ? 4.377 -12.895 3.576 1.00 96.00 92 GLY A C 1
ATOM 699 O O . GLY A 1 92 ? 3.770 -12.933 2.508 1.00 96.00 92 GLY A O 1
ATOM 700 N N . ALA A 1 93 ? 4.085 -12.037 4.555 1.00 97.19 93 ALA A N 1
ATOM 701 C CA . ALA A 1 93 ? 3.000 -11.062 4.489 1.00 97.19 93 ALA A CA 1
ATOM 702 C C . ALA A 1 93 ? 3.227 -9.983 3.415 1.00 97.19 93 ALA A C 1
ATOM 704 O O . ALA A 1 93 ? 2.316 -9.659 2.657 1.00 97.19 93 ALA A O 1
ATOM 705 N N . GLU A 1 94 ? 4.445 -9.466 3.320 1.00 97.56 94 GLU A N 1
ATOM 706 C CA . GLU A 1 94 ? 4.841 -8.453 2.338 1.00 97.56 94 GLU A CA 1
ATOM 707 C C . GLU A 1 94 ? 4.878 -9.039 0.926 1.00 97.56 94 GLU A C 1
ATOM 709 O O . GLU A 1 94 ? 4.341 -8.463 -0.019 1.00 97.56 94 GLU A O 1
ATOM 714 N N . ARG A 1 95 ? 5.426 -10.252 0.764 1.00 97.62 95 ARG A N 1
ATOM 715 C CA . ARG A 1 95 ? 5.394 -10.948 -0.531 1.00 97.62 95 ARG A CA 1
ATOM 716 C C . ARG A 1 95 ? 3.974 -11.200 -1.017 1.00 97.62 95 ARG A C 1
ATOM 718 O O . ARG A 1 95 ? 3.727 -11.069 -2.211 1.00 97.62 95 ARG A O 1
ATOM 725 N N . GLU A 1 96 ? 3.053 -11.573 -0.131 1.00 97.81 96 GLU A N 1
ATOM 726 C CA . GLU A 1 96 ? 1.633 -11.702 -0.479 1.00 97.81 96 GLU A CA 1
ATOM 727 C C . GLU A 1 96 ? 1.089 -10.385 -1.049 1.00 97.81 96 GLU A C 1
ATOM 729 O O . GLU A 1 96 ? 0.458 -10.393 -2.106 1.00 97.81 96 GLU A O 1
ATOM 734 N N . ALA A 1 97 ? 1.410 -9.257 -0.413 1.00 97.94 97 ALA A N 1
ATOM 735 C CA . ALA A 1 97 ? 0.964 -7.938 -0.839 1.00 97.94 97 ALA A CA 1
ATOM 736 C C . ALA A 1 97 ? 1.559 -7.517 -2.197 1.00 97.94 97 ALA A C 1
ATOM 738 O O . ALA A 1 97 ? 0.819 -7.158 -3.114 1.00 97.94 97 ALA A O 1
ATOM 739 N N . TYR A 1 98 ? 2.868 -7.683 -2.402 1.00 98.12 98 TYR A N 1
ATOM 740 C CA . TYR A 1 98 ? 3.508 -7.439 -3.702 1.00 98.12 98 TYR A CA 1
ATOM 741 C C . TYR A 1 98 ? 2.990 -8.367 -4.813 1.00 98.12 98 TYR A C 1
ATOM 743 O O . TYR A 1 98 ? 2.813 -7.950 -5.959 1.00 98.12 98 TYR A O 1
ATOM 751 N N . MET A 1 99 ? 2.733 -9.640 -4.507 1.00 98.06 99 MET A N 1
ATOM 752 C CA . MET A 1 99 ? 2.155 -10.570 -5.480 1.00 98.06 99 MET A CA 1
ATOM 753 C C . MET A 1 99 ? 0.713 -10.194 -5.828 1.00 98.06 99 MET A C 1
ATOM 755 O O . MET A 1 99 ? 0.320 -10.343 -6.987 1.00 98.06 99 MET A O 1
ATOM 759 N N . HIS A 1 100 ? -0.054 -9.662 -4.870 1.00 98.06 100 HIS A N 1
ATOM 760 C CA . HIS A 1 100 ? -1.389 -9.121 -5.121 1.00 98.06 100 HIS A CA 1
ATOM 761 C C . HIS A 1 100 ? -1.340 -7.955 -6.110 1.00 98.06 100 HIS A C 1
ATOM 763 O O . HIS A 1 100 ? -2.079 -7.989 -7.096 1.00 98.06 100 HIS A O 1
ATOM 769 N N . GLU A 1 101 ? -0.414 -7.006 -5.928 1.00 97.62 101 GLU A N 1
ATOM 770 C CA . GLU A 1 101 ? -0.165 -5.908 -6.879 1.00 97.62 101 GLU A CA 1
ATOM 771 C C . GLU A 1 101 ? 0.079 -6.431 -8.303 1.00 97.62 101 GLU A C 1
ATOM 773 O O . GLU A 1 101 ? -0.582 -6.016 -9.257 1.00 97.62 101 GLU A O 1
ATOM 778 N N . LEU A 1 102 ? 0.994 -7.395 -8.449 1.00 97.88 102 LEU A N 1
ATOM 779 C CA . LEU A 1 102 ? 1.356 -7.965 -9.750 1.00 97.88 102 LEU A CA 1
ATOM 780 C C . LEU A 1 102 ? 0.202 -8.750 -10.390 1.00 97.88 102 LEU A C 1
ATOM 782 O O . LEU A 1 102 ? -0.024 -8.643 -11.597 1.00 97.88 102 LEU A O 1
ATOM 786 N N . SER A 1 103 ? -0.540 -9.525 -9.595 1.00 97.88 103 SER A N 1
ATOM 787 C CA . SER A 1 103 ? -1.682 -10.313 -10.079 1.00 97.88 1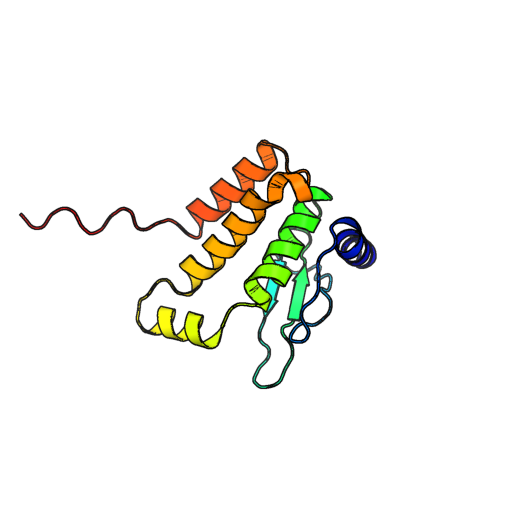03 SER A CA 1
ATOM 788 C C . SER A 1 103 ? -2.869 -9.449 -10.514 1.00 97.88 103 SER A C 1
ATOM 790 O O . SER A 1 103 ? -3.639 -9.864 -11.376 1.00 97.88 103 SER A O 1
ATOM 792 N N . ASN A 1 104 ? -2.976 -8.230 -9.978 1.00 97.81 104 ASN A N 1
ATOM 793 C CA . ASN A 1 104 ? -3.989 -7.236 -10.333 1.00 97.81 104 ASN A CA 1
ATOM 794 C C . ASN A 1 104 ? -3.436 -6.138 -11.257 1.00 97.81 104 ASN A C 1
ATOM 796 O O . ASN A 1 104 ? -4.024 -5.062 -11.372 1.00 97.81 104 ASN A O 1
ATOM 800 N N . SER A 1 105 ? -2.322 -6.398 -11.945 1.00 97.31 105 SER A N 1
ATOM 801 C CA . SER A 1 105 ? -1.680 -5.424 -12.836 1.00 97.31 105 SER A CA 1
ATOM 802 C C . SER A 1 105 ? -2.620 -4.851 -13.895 1.00 97.31 105 SER A C 1
ATOM 804 O O . SER A 1 105 ? -2.587 -3.644 -14.134 1.00 97.31 105 SER A O 1
ATOM 806 N N . ASP A 1 106 ? -3.515 -5.668 -14.453 1.00 97.56 106 ASP A N 1
ATOM 807 C CA . ASP A 1 106 ? -4.522 -5.217 -15.418 1.00 97.56 106 ASP A CA 1
ATOM 808 C C . ASP A 1 106 ? -5.525 -4.229 -14.805 1.00 97.56 106 ASP A C 1
ATOM 810 O O . ASP A 1 106 ? -5.857 -3.226 -15.439 1.00 97.56 106 ASP A O 1
ATOM 814 N N . ARG A 1 107 ? -5.968 -4.470 -13.559 1.00 98.19 107 ARG A N 1
ATOM 815 C CA . ARG A 1 107 ? -6.905 -3.595 -12.827 1.00 98.19 107 ARG A CA 1
ATOM 816 C C . ARG A 1 107 ? -6.305 -2.210 -12.605 1.00 98.19 107 ARG A C 1
ATOM 818 O O . ARG A 1 107 ? -7.016 -1.218 -12.715 1.00 98.19 107 ARG A O 1
ATOM 825 N N . PHE A 1 108 ? -5.010 -2.144 -12.310 1.00 97.75 108 PHE A N 1
ATOM 826 C CA . PHE A 1 108 ? -4.310 -0.882 -12.056 1.00 97.75 108 PHE A CA 1
ATOM 827 C C . PHE A 1 108 ? -3.670 -0.275 -13.308 1.00 97.75 108 PHE A C 1
ATOM 829 O O . PHE A 1 108 ? -3.168 0.844 -13.252 1.00 97.75 108 PHE A O 1
ATOM 836 N N . HIS A 1 109 ? -3.687 -0.986 -14.437 1.00 97.44 109 HIS A N 1
ATOM 837 C CA . HIS A 1 109 ? -2.971 -0.623 -15.661 1.00 97.44 109 HIS A CA 1
ATOM 838 C C . HIS A 1 109 ? -1.450 -0.463 -15.455 1.00 97.44 109 HIS A C 1
ATOM 840 O O . HIS A 1 109 ? -0.829 0.444 -16.019 1.00 97.44 109 HIS A O 1
ATOM 846 N N . LEU A 1 110 ? -0.844 -1.342 -14.647 1.00 97.50 110 LEU A N 1
ATOM 847 C CA . LEU A 1 110 ? 0.605 -1.362 -14.421 1.00 97.50 110 LEU A CA 1
ATOM 848 C C . LEU A 1 110 ? 1.343 -1.744 -15.706 1.00 97.50 110 LEU A C 1
ATOM 850 O O . LEU A 1 110 ? 1.124 -2.817 -16.273 1.00 97.50 110 LEU A O 1
ATOM 854 N N . LYS A 1 111 ? 2.276 -0.893 -16.135 1.00 97.25 111 LYS A N 1
ATOM 855 C CA . LYS A 1 111 ? 3.125 -1.175 -17.298 1.00 97.25 111 LYS A CA 1
ATOM 856 C C . LYS A 1 111 ? 4.241 -2.141 -16.916 1.00 97.25 111 LYS A C 1
ATOM 858 O O . LYS A 1 111 ? 4.588 -2.269 -15.744 1.00 97.25 111 LYS A O 1
ATOM 863 N N . ASP A 1 112 ? 4.887 -2.738 -17.914 1.00 96.94 112 ASP A N 1
ATOM 864 C CA . ASP A 1 112 ? 6.009 -3.667 -17.707 1.00 96.94 112 ASP A CA 1
ATOM 865 C C . ASP A 1 112 ? 7.114 -3.091 -16.810 1.00 96.94 112 ASP A C 1
ATOM 867 O O . ASP A 1 112 ? 7.697 -3.808 -15.996 1.00 96.94 112 ASP A O 1
ATOM 871 N N . ALA A 1 113 ? 7.388 -1.788 -16.929 1.00 96.44 113 ALA A N 1
ATOM 872 C CA . ALA A 1 113 ? 8.357 -1.094 -16.086 1.00 96.44 113 ALA A CA 1
ATOM 873 C C . ALA A 1 113 ? 7.916 -1.039 -14.613 1.00 96.44 113 ALA A C 1
ATOM 875 O O . ALA A 1 113 ? 8.728 -1.319 -13.731 1.00 96.44 113 ALA A O 1
ATOM 876 N N . ASP A 1 114 ? 6.638 -0.746 -14.348 1.00 97.00 114 ASP A N 1
ATOM 877 C CA . ASP A 1 114 ? 6.086 -0.714 -12.991 1.00 97.00 114 ASP A CA 1
ATOM 878 C C . ASP A 1 114 ? 6.114 -2.121 -12.382 1.00 97.00 114 ASP A C 1
ATOM 880 O O . ASP A 1 114 ? 6.638 -2.317 -11.289 1.00 97.00 114 ASP A O 1
ATOM 884 N N . GLN A 1 115 ? 5.651 -3.126 -13.133 1.00 98.00 115 GLN A N 1
ATOM 885 C CA . GLN A 1 115 ? 5.666 -4.528 -12.703 1.00 98.00 115 GLN A CA 1
ATOM 886 C C . GLN A 1 115 ? 7.089 -5.02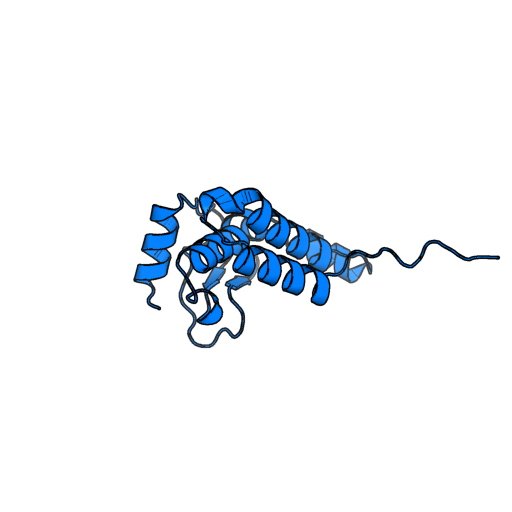7 -12.418 1.00 98.00 115 GLN A C 1
ATOM 888 O O . GLN A 1 115 ? 7.323 -5.727 -11.433 1.00 98.00 115 GLN A O 1
ATOM 893 N N . SER A 1 116 ? 8.055 -4.656 -13.263 1.00 97.50 116 SER A N 1
ATOM 894 C CA . SER A 1 116 ? 9.464 -5.010 -13.064 1.00 97.50 116 SER A CA 1
ATOM 895 C C . SER A 1 116 ? 10.035 -4.347 -11.816 1.00 97.50 116 SER A C 1
ATOM 897 O O . SER A 1 116 ? 10.741 -5.004 -11.054 1.00 97.50 116 SER A O 1
ATOM 899 N N . SER A 1 117 ? 9.703 -3.075 -11.576 1.00 96.06 117 SER A N 1
ATOM 900 C CA . SER A 1 117 ? 10.137 -2.365 -10.373 1.00 96.06 117 SER A CA 1
ATOM 901 C C . SER A 1 117 ? 9.517 -2.957 -9.108 1.00 96.06 117 SER A C 1
ATOM 903 O O . SER A 1 117 ? 10.238 -3.182 -8.145 1.00 96.06 117 SER A O 1
ATOM 905 N N . ILE A 1 118 ? 8.214 -3.253 -9.112 1.00 96.31 118 ILE A N 1
ATOM 906 C CA . ILE A 1 118 ? 7.502 -3.889 -7.991 1.00 96.31 118 ILE A CA 1
ATOM 907 C C . ILE A 1 118 ? 8.131 -5.251 -7.674 1.00 96.31 118 ILE A C 1
ATOM 909 O O . ILE A 1 118 ? 8.450 -5.533 -6.520 1.00 96.31 118 ILE A O 1
ATOM 913 N N . ARG A 1 119 ? 8.392 -6.074 -8.700 1.00 97.56 119 ARG A N 1
ATOM 914 C CA . ARG A 1 119 ? 9.049 -7.378 -8.532 1.00 97.56 119 ARG A CA 1
ATOM 915 C C . ARG A 1 119 ? 10.468 -7.244 -7.980 1.00 97.56 119 ARG A C 1
ATOM 917 O O . ARG A 1 119 ? 10.826 -7.979 -7.067 1.00 97.56 119 ARG A O 1
ATOM 924 N N . ALA A 1 120 ? 11.255 -6.302 -8.497 1.00 96.38 120 ALA A N 1
ATOM 925 C CA . ALA A 1 120 ? 12.613 -6.063 -8.017 1.00 96.38 120 ALA A CA 1
ATOM 926 C C . ALA A 1 120 ? 12.632 -5.615 -6.546 1.00 96.38 120 ALA A C 1
ATOM 928 O O . ALA A 1 120 ? 13.440 -6.124 -5.773 1.00 96.38 120 ALA A O 1
ATOM 929 N N . THR A 1 121 ? 11.723 -4.721 -6.145 1.00 95.00 121 THR A N 1
ATOM 930 C CA . THR A 1 121 ? 11.565 -4.300 -4.745 1.00 95.00 121 THR A CA 1
ATOM 931 C C . THR A 1 121 ? 11.188 -5.483 -3.855 1.00 95.00 121 THR A C 1
ATOM 933 O O . THR A 1 121 ? 11.853 -5.718 -2.846 1.00 95.00 121 THR A O 1
ATOM 936 N N . MET A 1 122 ? 10.181 -6.268 -4.256 1.00 96.38 122 MET A N 1
ATOM 937 C CA . MET A 1 122 ? 9.763 -7.469 -3.531 1.00 96.38 122 MET A CA 1
ATOM 938 C C . MET A 1 122 ? 10.931 -8.440 -3.332 1.00 96.38 122 MET A C 1
ATOM 940 O O . MET A 1 122 ? 11.161 -8.898 -2.221 1.00 96.38 122 MET A O 1
ATOM 944 N N . ASP A 1 123 ? 11.684 -8.755 -4.386 1.00 95.56 123 ASP A N 1
ATOM 945 C CA . ASP A 1 123 ? 12.763 -9.744 -4.306 1.00 95.56 123 ASP A CA 1
ATOM 946 C C . ASP A 1 123 ? 13.998 -9.231 -3.551 1.00 95.56 123 ASP A C 1
ATOM 948 O O . ASP A 1 123 ? 14.715 -10.032 -2.952 1.00 95.56 123 ASP A O 1
ATOM 952 N N . TYR A 1 124 ? 14.243 -7.916 -3.545 1.00 95.00 124 TYR A N 1
ATOM 953 C CA . TYR A 1 124 ? 15.345 -7.312 -2.795 1.00 95.00 124 TYR A CA 1
ATOM 954 C C . TYR A 1 124 ? 15.072 -7.272 -1.285 1.00 95.00 124 TYR A C 1
ATOM 956 O O . TYR A 1 124 ? 15.920 -7.698 -0.501 1.00 95.00 124 TYR A O 1
ATOM 964 N N . TYR A 1 125 ? 13.901 -6.774 -0.871 1.00 93.81 125 TYR A N 1
ATOM 965 C CA . TYR A 1 125 ? 13.560 -6.623 0.551 1.00 93.81 125 TYR A CA 1
ATOM 966 C C . TYR A 1 125 ? 12.982 -7.900 1.169 1.00 93.81 125 TYR A C 1
ATOM 968 O O . TYR A 1 125 ? 13.199 -8.163 2.352 1.00 93.81 125 TYR A O 1
ATOM 976 N N . TYR A 1 126 ? 12.294 -8.716 0.370 1.00 94.44 126 TYR A N 1
ATOM 977 C CA . TYR A 1 126 ? 11.579 -9.911 0.819 1.00 94.44 126 TYR A CA 1
ATOM 978 C C . TYR A 1 126 ? 11.922 -11.117 -0.071 1.00 94.44 126 TYR A C 1
ATOM 980 O O . TYR A 1 126 ? 11.063 -11.639 -0.788 1.00 94.44 126 TYR A O 1
ATOM 988 N N . PRO A 1 127 ? 13.186 -11.575 -0.088 1.00 92.56 127 PRO A N 1
ATOM 989 C CA . PRO A 1 127 ? 13.615 -12.663 -0.959 1.00 92.56 127 PRO A CA 1
ATOM 990 C C . PRO A 1 127 ? 12.953 -13.994 -0.579 1.00 92.56 127 PRO A C 1
ATOM 992 O O . PRO A 1 127 ? 12.765 -14.314 0.598 1.00 92.56 127 PRO A O 1
ATOM 995 N N . THR A 1 128 ? 12.667 -14.836 -1.578 1.00 84.56 128 THR A N 1
ATOM 996 C CA . THR A 1 128 ? 12.316 -16.241 -1.324 1.00 84.56 128 THR A CA 1
ATOM 997 C C . THR A 1 128 ? 13.529 -16.982 -0.771 1.00 84.56 128 THR A C 1
ATOM 999 O O . THR A 1 128 ? 14.593 -16.956 -1.394 1.00 84.56 128 THR A O 1
ATOM 1002 N N . GLN A 1 129 ? 13.380 -17.721 0.330 1.00 69.00 129 GLN A N 1
ATOM 1003 C CA . GLN A 1 129 ? 14.428 -18.631 0.797 1.00 69.00 129 GLN A CA 1
ATOM 1004 C C . GLN A 1 129 ? 14.549 -19.865 -0.119 1.00 69.00 129 GLN A C 1
ATOM 1006 O O . GLN A 1 129 ? 14.139 -20.967 0.231 1.00 69.00 129 GLN A O 1
ATOM 1011 N N . ASN A 1 130 ? 15.164 -19.707 -1.289 1.00 54.00 130 ASN A N 1
ATOM 1012 C CA . ASN A 1 130 ? 15.733 -20.821 -2.046 1.00 54.00 130 ASN A CA 1
ATOM 1013 C C . ASN A 1 130 ? 17.238 -20.875 -1.754 1.00 54.00 130 ASN A C 1
ATOM 1015 O O . ASN A 1 130 ? 18.042 -20.390 -2.544 1.00 54.00 130 ASN A O 1
ATOM 1019 N N . GLY A 1 131 ? 17.627 -21.419 -0.591 1.00 47.50 131 GLY A N 1
ATOM 1020 C CA . GLY A 1 131 ? 19.053 -21.454 -0.236 1.00 47.50 131 GLY A CA 1
ATOM 1021 C C . GLY A 1 131 ? 19.533 -22.224 0.999 1.00 47.50 131 GLY A C 1
ATOM 1022 O O . GLY A 1 131 ? 20.728 -22.171 1.259 1.00 47.50 131 GLY A O 1
ATOM 1023 N N . SER A 1 132 ? 18.702 -22.951 1.761 1.00 41.31 132 SER A N 1
ATOM 1024 C CA . SER A 1 132 ? 19.196 -23.669 2.963 1.00 41.31 132 SER A CA 1
ATOM 1025 C C . SER A 1 132 ? 18.613 -25.075 3.170 1.00 41.31 132 SER A C 1
ATOM 1027 O O . SER A 1 132 ? 18.311 -25.486 4.286 1.00 41.31 132 SER A O 1
ATOM 1029 N N . LEU A 1 133 ? 18.460 -25.856 2.094 1.00 42.34 133 LEU A N 1
ATOM 1030 C CA . LEU A 1 133 ? 18.176 -27.301 2.205 1.00 42.34 133 LEU A CA 1
ATOM 1031 C C . LEU A 1 133 ? 19.030 -28.201 1.296 1.00 42.34 133 LEU A C 1
ATOM 1033 O O . LEU A 1 133 ? 18.745 -29.387 1.157 1.00 42.34 133 LEU A O 1
ATOM 1037 N N . THR A 1 134 ? 20.139 -27.706 0.745 1.00 44.88 134 THR A N 1
ATOM 1038 C CA . THR A 1 134 ? 21.091 -28.552 0.005 1.00 44.88 134 THR A CA 1
ATOM 1039 C C . THR A 1 134 ? 22.517 -28.350 0.497 1.00 44.88 134 THR A C 1
ATOM 1041 O O . THR A 1 134 ? 23.202 -27.448 0.029 1.00 44.88 134 THR A O 1
ATOM 1044 N N . ALA A 1 135 ? 22.930 -29.212 1.435 1.00 37.31 135 ALA A N 1
ATOM 1045 C CA . ALA A 1 135 ? 24.261 -29.831 1.571 1.00 37.31 135 ALA A CA 1
ATOM 1046 C C . ALA A 1 135 ? 24.610 -30.106 3.048 1.00 37.31 135 ALA A C 1
ATOM 1048 O O . ALA A 1 135 ? 25.477 -29.466 3.634 1.00 37.31 135 ALA A O 1
ATOM 1049 N N . ARG A 1 136 ? 23.985 -31.128 3.644 1.00 41.50 136 ARG A N 1
ATOM 1050 C CA . ARG A 1 136 ? 24.748 -32.018 4.528 1.00 41.50 136 ARG A CA 1
ATOM 1051 C C . ARG A 1 136 ? 25.251 -33.158 3.648 1.00 41.50 136 ARG A C 1
ATOM 1053 O O . ARG A 1 136 ? 24.467 -34.021 3.262 1.00 41.50 136 ARG A O 1
ATOM 1060 N N . LYS A 1 137 ? 26.520 -33.080 3.259 1.00 38.91 137 LYS A N 1
ATOM 1061 C CA . LYS A 1 137 ? 27.332 -34.258 2.961 1.00 38.91 137 LYS A CA 1
ATOM 1062 C C . LYS A 1 137 ? 28.218 -34.503 4.167 1.00 38.91 137 LYS A C 1
ATOM 1064 O O . LYS A 1 137 ? 28.687 -33.489 4.729 1.00 38.91 137 LYS A O 1
#

pLDDT: mean 92.79, std 13.03, range [37.31, 98.69]

Radius of gyration: 15.9 Å; chains: 1; bounding box: 42×50×38 Å

Secondary structure (DSSP, 8-state):
--HHHHHHHHHHHT----TTBPPPEE-TT-SSSEEEEE-STTPPEEEEE-GGGGG-HHHHHHHHHIIIIIGGGS-HHHHHHHHHTTS-HHHHHHHHHHHHHHHTHHHHT--HHHHHHHHHHHHHHS----SSSS---